Protein AF-A0AAW1A275-F1 (afdb_monomer_lite)

pLDDT: mean 90.2, std 9.32, range [50.81, 97.88]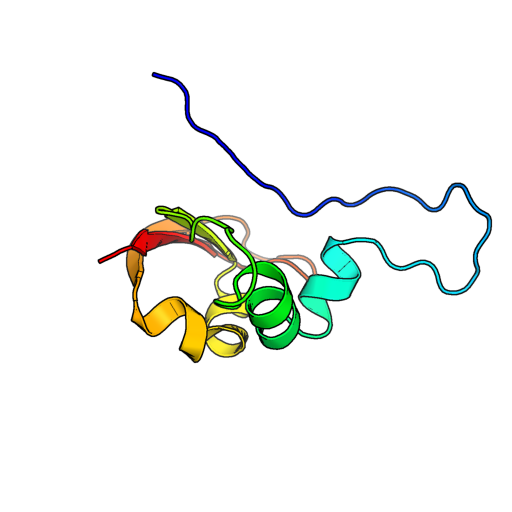

Structure (mmCIF, N/CA/C/O backbone):
data_AF-A0AAW1A275-F1
#
_entry.id   AF-A0AAW1A275-F1
#
loop_
_atom_site.group_PDB
_atom_site.id
_atom_site.type_symbol
_atom_site.label_atom_id
_atom_site.label_alt_id
_atom_site.label_comp_id
_atom_site.label_asym_id
_atom_site.label_entity_id
_atom_site.label_seq_id
_atom_site.pdbx_PDB_ins_code
_atom_site.Cartn_x
_atom_site.Cartn_y
_atom_site.Cartn_z
_atom_site.occupancy
_atom_site.B_iso_or_equiv
_atom_site.auth_seq_id
_atom_site.auth_comp_id
_atom_site.auth_asym_id
_atom_site.auth_atom_id
_atom_site.pdbx_PDB_model_num
ATOM 1 N N . MET A 1 1 ? -14.868 21.970 0.123 1.00 50.81 1 MET A N 1
ATOM 2 C CA . MET A 1 1 ? -14.073 21.231 1.129 1.00 50.81 1 MET A CA 1
ATOM 3 C C . MET A 1 1 ? -12.711 20.962 0.518 1.00 50.81 1 MET A C 1
ATOM 5 O O . MET A 1 1 ? -12.683 20.513 -0.619 1.00 50.81 1 MET A O 1
ATOM 9 N N . ASN A 1 2 ? -11.621 21.244 1.231 1.00 79.81 2 ASN A N 1
ATOM 10 C CA . ASN A 1 2 ? -10.264 20.986 0.740 1.00 79.81 2 ASN A CA 1
ATOM 11 C C . ASN A 1 2 ? -9.760 19.683 1.364 1.00 79.81 2 ASN A C 1
ATOM 13 O O . ASN A 1 2 ? -9.803 19.537 2.584 1.00 79.81 2 ASN A O 1
ATOM 17 N N . VAL A 1 3 ? -9.306 18.742 0.536 1.00 82.31 3 VAL A N 1
ATOM 18 C CA . VAL A 1 3 ? -8.754 17.455 0.979 1.00 82.31 3 VAL A CA 1
ATOM 19 C C . VAL A 1 3 ? -7.283 17.416 0.585 1.00 82.31 3 VAL A C 1
ATOM 21 O O . VAL A 1 3 ? -6.956 17.418 -0.599 1.00 82.31 3 VAL A O 1
ATOM 24 N N . SER A 1 4 ? -6.394 17.411 1.580 1.00 88.06 4 SER A N 1
ATOM 25 C CA . SER A 1 4 ? -4.958 17.240 1.343 1.00 88.06 4 SER A CA 1
ATOM 26 C C . SER A 1 4 ? -4.670 15.782 0.995 1.00 88.06 4 SER A C 1
ATOM 28 O O . SER A 1 4 ? -5.141 14.879 1.688 1.00 88.06 4 SER A O 1
ATOM 30 N N . THR A 1 5 ? -3.916 15.557 -0.079 1.00 89.88 5 THR A N 1
ATOM 31 C CA . THR A 1 5 ? -3.621 14.222 -0.612 1.00 89.88 5 THR A CA 1
ATOM 32 C C . THR A 1 5 ? -2.122 14.089 -0.845 1.00 89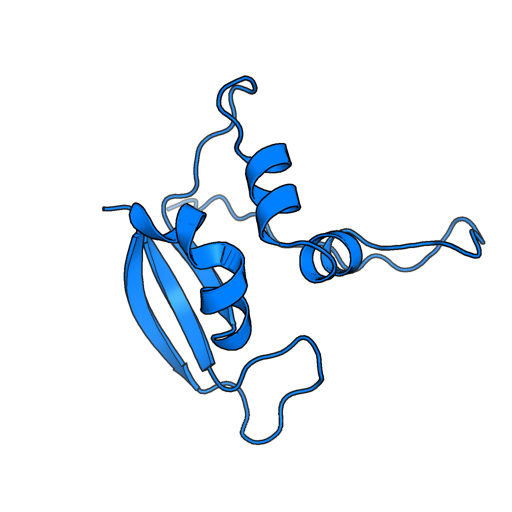.88 5 THR A C 1
ATOM 34 O O . THR A 1 5 ? -1.510 14.987 -1.418 1.00 89.88 5 THR A O 1
ATOM 37 N N . LYS A 1 6 ? -1.542 12.960 -0.426 1.00 90.69 6 LYS A N 1
ATOM 38 C CA . LYS A 1 6 ? -0.188 12.537 -0.801 1.00 90.69 6 LYS A CA 1
ATOM 39 C C . LYS A 1 6 ? -0.302 11.285 -1.671 1.00 90.69 6 LYS A C 1
ATOM 41 O O . LYS A 1 6 ? -1.055 10.377 -1.327 1.00 90.69 6 LYS A O 1
ATOM 46 N N . ILE A 1 7 ? 0.438 11.253 -2.772 1.00 92.94 7 ILE A N 1
ATOM 47 C CA . ILE A 1 7 ? 0.537 10.123 -3.703 1.00 92.94 7 ILE A CA 1
ATOM 48 C C . ILE A 1 7 ? 2.023 9.776 -3.818 1.00 92.94 7 ILE A C 1
ATOM 50 O O . ILE A 1 7 ? 2.846 10.684 -3.732 1.00 92.94 7 ILE A O 1
ATOM 54 N N . LEU A 1 8 ? 2.347 8.491 -3.971 1.00 92.94 8 LEU A N 1
ATOM 55 C CA . LEU A 1 8 ? 3.712 8.055 -4.274 1.00 92.94 8 LEU A CA 1
ATOM 56 C C . LEU A 1 8 ? 4.087 8.518 -5.686 1.00 92.94 8 LEU A C 1
ATOM 58 O O . LEU A 1 8 ? 3.333 8.252 -6.626 1.00 92.94 8 LEU A O 1
ATOM 62 N N . THR A 1 9 ? 5.207 9.218 -5.839 1.00 92.38 9 THR A N 1
ATOM 63 C CA . THR A 1 9 ? 5.662 9.691 -7.152 1.00 92.38 9 THR A CA 1
ATOM 64 C C . THR A 1 9 ? 6.389 8.598 -7.942 1.00 92.38 9 THR A C 1
ATOM 66 O O . THR A 1 9 ? 7.083 7.753 -7.379 1.00 92.38 9 THR A O 1
ATOM 69 N N . CYS A 1 10 ? 6.219 8.637 -9.268 1.00 88.94 10 CYS A N 1
ATOM 70 C CA . CYS A 1 10 ? 6.884 7.762 -10.241 1.00 88.94 10 CYS A CA 1
ATOM 71 C C . CYS A 1 10 ? 7.638 8.615 -11.266 1.00 88.94 10 CYS A C 1
ATOM 73 O O . CYS A 1 10 ? 7.296 8.658 -12.452 1.00 88.94 10 CYS A O 1
ATOM 75 N N . GLU A 1 11 ? 8.567 9.431 -10.778 1.00 91.06 11 GLU A N 1
ATOM 76 C CA . GLU A 1 11 ? 9.315 10.352 -11.627 1.00 91.06 11 GLU A CA 1
ATOM 77 C C . GLU A 1 11 ? 10.351 9.580 -12.457 1.00 91.06 11 GLU A C 1
ATOM 79 O O . GLU A 1 11 ? 10.976 8.649 -11.959 1.00 91.06 11 GLU A O 1
ATOM 84 N N . PRO A 1 12 ? 10.551 9.920 -13.738 1.00 87.94 12 PRO A N 1
ATOM 85 C CA . PRO A 1 12 ? 11.574 9.266 -14.536 1.00 87.94 12 PRO A CA 1
ATOM 86 C C . PRO A 1 12 ? 12.974 9.767 -14.153 1.00 87.94 12 PRO A C 1
ATOM 88 O O . PRO A 1 12 ? 13.172 10.882 -13.666 1.00 87.94 12 PRO A O 1
ATOM 91 N N . ASN A 1 13 ? 13.982 8.945 -14.430 1.00 89.94 13 ASN A N 1
ATOM 92 C CA . ASN A 1 13 ? 15.371 9.269 -14.140 1.00 89.94 13 ASN A CA 1
ATOM 93 C C . ASN A 1 13 ? 15.919 10.379 -15.056 1.00 89.94 13 ASN A C 1
ATOM 95 O O . ASN A 1 13 ? 16.365 10.116 -16.172 1.00 89.94 13 ASN A O 1
ATOM 99 N N . PHE A 1 14 ? 15.963 11.613 -14.555 1.00 88.19 14 PHE A N 1
ATOM 100 C CA . PHE A 1 14 ? 16.574 12.748 -15.260 1.00 88.19 14 PHE A CA 1
ATOM 101 C C . PHE A 1 14 ? 18.073 12.928 -14.981 1.00 88.19 14 PHE A C 1
ATOM 103 O O . PHE A 1 14 ? 18.713 13.782 -15.588 1.00 88.19 14 PHE A O 1
ATOM 110 N N . THR A 1 15 ? 18.646 12.153 -14.054 1.00 84.62 15 THR A N 1
ATOM 111 C CA . THR A 1 15 ? 20.027 12.346 -13.567 1.00 84.62 15 THR A CA 1
ATOM 112 C C . THR A 1 15 ? 21.017 11.330 -14.137 1.00 84.62 15 THR A C 1
ATOM 114 O O . THR A 1 15 ? 22.181 11.319 -13.744 1.00 84.62 15 THR A O 1
ATOM 117 N N . ASN A 1 16 ? 20.569 10.484 -15.076 1.00 85.12 16 ASN A N 1
ATOM 118 C CA . ASN A 1 16 ? 21.342 9.391 -15.678 1.00 85.12 16 ASN A CA 1
ATOM 119 C C . ASN A 1 16 ? 21.975 8.445 -14.633 1.00 85.12 16 ASN A C 1
ATOM 121 O O . ASN A 1 16 ? 23.019 7.837 -14.866 1.00 85.12 16 ASN A O 1
ATOM 125 N N . ASN A 1 17 ? 21.351 8.332 -13.456 1.00 90.88 17 ASN A N 1
ATOM 126 C CA . ASN A 1 17 ? 21.804 7.459 -12.381 1.00 90.88 17 ASN A CA 1
ATOM 127 C C . ASN A 1 17 ? 21.395 6.010 -12.679 1.00 90.88 17 ASN A C 1
ATOM 129 O O . ASN A 1 17 ? 20.209 5.708 -12.760 1.00 90.88 17 ASN A O 1
ATOM 133 N N . THR A 1 18 ? 22.352 5.097 -12.822 1.00 87.75 18 THR A N 1
ATOM 134 C CA . THR A 1 18 ? 22.072 3.694 -13.178 1.00 87.75 18 THR A CA 1
ATOM 135 C C . THR A 1 18 ? 21.284 2.930 -12.113 1.00 87.75 18 THR A C 1
ATOM 137 O O . THR A 1 18 ? 20.648 1.936 -12.439 1.00 87.75 18 THR A O 1
ATOM 140 N N . ASN A 1 19 ? 21.305 3.397 -10.863 1.00 89.56 19 ASN A N 1
ATOM 141 C CA . ASN A 1 19 ? 20.599 2.798 -9.728 1.00 89.56 19 ASN A CA 1
ATOM 142 C C . ASN A 1 19 ? 19.429 3.681 -9.268 1.00 89.56 19 ASN A C 1
ATOM 144 O O . ASN A 1 19 ? 19.126 3.746 -8.077 1.00 89.56 19 ASN A O 1
ATOM 148 N N . TYR A 1 20 ? 18.826 4.430 -10.190 1.00 90.94 20 TYR A N 1
ATOM 149 C CA . TYR A 1 20 ? 17.676 5.267 -9.877 1.00 90.94 20 TYR A CA 1
ATOM 150 C C . TYR A 1 20 ? 16.486 4.414 -9.420 1.00 90.94 20 TYR A C 1
ATOM 152 O O . TYR A 1 20 ? 16.130 3.442 -10.082 1.00 90.94 20 TYR A O 1
ATOM 160 N N . MET A 1 21 ? 15.879 4.816 -8.307 1.00 91.81 21 MET A N 1
ATOM 161 C CA . MET A 1 21 ? 14.608 4.301 -7.803 1.00 91.81 21 MET A CA 1
ATOM 162 C C . MET A 1 21 ? 13.720 5.500 -7.490 1.00 91.81 21 MET A C 1
ATOM 164 O O . MET A 1 21 ? 14.175 6.433 -6.819 1.00 91.81 21 MET A O 1
ATOM 168 N N . ASP A 1 22 ? 12.480 5.480 -7.970 1.00 92.69 22 ASP A N 1
ATOM 169 C CA . ASP A 1 22 ? 11.497 6.506 -7.622 1.00 92.69 22 ASP A CA 1
ATOM 170 C C . ASP A 1 22 ? 10.873 6.261 -6.227 1.00 92.69 22 ASP A C 1
ATOM 172 O O . ASP A 1 22 ? 11.199 5.292 -5.531 1.00 92.69 22 ASP A O 1
ATOM 176 N N . GLU A 1 23 ? 10.000 7.166 -5.761 1.00 93.50 23 GLU A N 1
ATOM 177 C CA . GLU A 1 23 ? 9.360 7.028 -4.441 1.00 93.50 23 GLU A CA 1
ATOM 178 C C . GLU A 1 23 ? 8.522 5.742 -4.354 1.00 93.50 23 GLU A C 1
ATOM 180 O O . GLU A 1 23 ? 8.503 5.085 -3.307 1.00 93.50 23 GLU A O 1
ATOM 185 N N . ALA A 1 24 ? 7.849 5.361 -5.444 1.00 93.56 24 ALA A N 1
ATOM 186 C CA . ALA A 1 24 ? 7.049 4.148 -5.505 1.00 93.56 24 ALA A CA 1
ATOM 187 C C . ALA A 1 24 ? 7.922 2.886 -5.461 1.00 93.56 24 ALA A C 1
ATOM 189 O O . ALA A 1 24 ? 7.605 1.971 -4.700 1.00 93.56 24 ALA A O 1
ATOM 190 N N . ASP A 1 25 ? 9.035 2.840 -6.190 1.00 93.00 25 ASP A N 1
ATOM 191 C CA . ASP A 1 25 ? 9.994 1.731 -6.168 1.00 93.00 25 ASP A CA 1
ATOM 192 C C . ASP A 1 25 ? 10.531 1.489 -4.752 1.00 93.00 25 ASP A C 1
ATOM 194 O O . ASP A 1 25 ? 10.541 0.355 -4.261 1.00 93.00 25 ASP A O 1
ATOM 198 N N . ILE A 1 26 ? 10.923 2.565 -4.060 1.00 94.00 26 ILE A N 1
ATOM 199 C CA . ILE A 1 26 ? 11.411 2.503 -2.676 1.00 94.00 26 ILE A CA 1
ATOM 200 C C . ILE A 1 26 ? 10.304 1.986 -1.748 1.00 94.00 26 ILE A C 1
ATOM 202 O O . ILE A 1 26 ? 10.547 1.110 -0.911 1.00 94.00 26 ILE A O 1
ATOM 206 N N . PHE A 1 27 ? 9.074 2.483 -1.909 1.00 95.06 27 PHE A N 1
ATOM 207 C CA . PHE A 1 27 ? 7.928 1.999 -1.145 1.00 95.06 27 PHE A CA 1
ATOM 208 C C . PHE A 1 27 ? 7.674 0.506 -1.385 1.00 95.06 27 PHE A C 1
ATOM 210 O O . PHE A 1 27 ? 7.538 -0.249 -0.425 1.00 95.06 27 PHE A O 1
ATOM 217 N N . PHE A 1 28 ? 7.623 0.047 -2.638 1.00 92.50 28 PHE A N 1
ATOM 218 C CA . PHE A 1 28 ? 7.303 -1.347 -2.958 1.00 92.50 28 PHE A CA 1
ATOM 219 C C . PHE A 1 28 ? 8.397 -2.330 -2.522 1.00 92.50 28 PHE A C 1
ATOM 221 O O . PHE A 1 28 ? 8.067 -3.481 -2.206 1.00 92.50 28 PHE A O 1
ATOM 228 N N . ALA A 1 29 ? 9.657 -1.884 -2.439 1.00 94.00 29 ALA A N 1
ATOM 229 C CA . ALA A 1 29 ? 10.773 -2.674 -1.924 1.00 94.00 29 ALA A CA 1
ATOM 230 C C . ALA A 1 29 ? 10.609 -3.015 -0.431 1.00 94.00 29 ALA A C 1
ATOM 232 O O . ALA A 1 29 ? 10.779 -4.174 -0.045 1.00 94.00 29 ALA A O 1
ATOM 233 N N . ASN A 1 30 ? 10.231 -2.043 0.409 1.00 95.25 30 ASN A N 1
ATOM 234 C CA . ASN A 1 30 ? 9.925 -2.288 1.823 1.00 95.25 30 ASN A CA 1
ATOM 235 C C . ASN A 1 30 ? 8.817 -1.353 2.360 1.00 95.25 30 ASN A C 1
ATOM 237 O O . ASN A 1 30 ? 9.107 -0.350 3.023 1.00 95.25 30 ASN A O 1
ATOM 241 N N . PRO A 1 31 ? 7.531 -1.705 2.148 1.00 95.44 31 PRO A N 1
ATOM 242 C CA . PRO A 1 31 ? 6.410 -0.814 2.455 1.00 95.44 31 PRO A CA 1
ATOM 243 C C . PRO A 1 31 ? 6.300 -0.423 3.930 1.00 95.44 31 PRO A C 1
ATOM 245 O O . PRO A 1 31 ? 5.920 0.701 4.252 1.00 95.44 31 PRO A O 1
ATOM 248 N N . MET A 1 32 ? 6.617 -1.345 4.847 1.00 95.31 32 MET A N 1
ATOM 249 C CA . MET A 1 32 ? 6.539 -1.059 6.283 1.00 95.31 32 MET A CA 1
ATOM 250 C C . MET A 1 32 ? 7.628 -0.110 6.738 1.00 95.31 32 MET A C 1
ATOM 252 O O . MET A 1 32 ? 7.325 0.825 7.473 1.00 95.31 32 MET A O 1
ATOM 256 N N . GLN A 1 33 ? 8.863 -0.330 6.286 1.00 94.81 33 GLN A N 1
ATOM 257 C CA . GLN A 1 33 ? 9.965 0.565 6.611 1.00 94.81 33 GLN A CA 1
ATOM 258 C C . GLN A 1 33 ? 9.695 1.971 6.066 1.00 94.81 33 GLN A C 1
ATOM 260 O O . GLN A 1 33 ? 9.825 2.940 6.807 1.00 94.81 33 GLN A O 1
ATOM 265 N N . TRP A 1 34 ? 9.219 2.081 4.822 1.00 94.75 34 TRP A N 1
ATOM 266 C CA . TRP A 1 34 ? 8.850 3.370 4.236 1.00 94.75 34 TRP A CA 1
ATOM 267 C C . TRP A 1 34 ? 7.776 4.097 5.063 1.00 94.75 34 TRP A C 1
ATOM 269 O O . TRP A 1 34 ? 7.883 5.299 5.318 1.00 94.75 34 TRP A O 1
ATOM 279 N N . LEU A 1 35 ? 6.750 3.374 5.534 1.00 93.94 35 LEU A N 1
ATOM 280 C CA . LEU A 1 35 ? 5.703 3.937 6.394 1.00 93.94 35 LEU A CA 1
ATOM 281 C C . LEU A 1 35 ? 6.245 4.373 7.757 1.00 93.94 35 LEU A C 1
ATOM 283 O O . LEU A 1 35 ? 5.867 5.442 8.234 1.00 93.94 35 LEU A O 1
ATOM 287 N N . ASP A 1 36 ? 7.124 3.581 8.372 1.00 91.50 36 ASP A N 1
ATOM 288 C CA . ASP A 1 36 ? 7.768 3.952 9.632 1.00 91.50 36 ASP A CA 1
ATOM 289 C C . ASP A 1 36 ? 8.640 5.199 9.457 1.00 91.50 36 ASP A C 1
ATOM 291 O O . ASP A 1 36 ? 8.596 6.084 10.296 1.00 91.50 36 ASP A O 1
ATOM 295 N N . GLU A 1 37 ? 9.413 5.321 8.380 1.00 91.19 37 GLU A N 1
ATOM 296 C CA . GLU A 1 37 ? 10.271 6.488 8.120 1.00 91.19 37 GLU A CA 1
ATOM 297 C C . GLU A 1 37 ? 9.468 7.757 7.795 1.00 91.19 37 GLU A C 1
ATOM 299 O O . GLU A 1 37 ? 9.875 8.873 8.152 1.00 91.19 37 GLU A O 1
ATOM 304 N N . THR A 1 38 ? 8.316 7.580 7.142 1.00 90.38 38 THR A N 1
ATOM 305 C CA . THR A 1 38 ? 7.414 8.665 6.739 1.00 90.38 38 THR A CA 1
ATOM 306 C C . THR A 1 38 ? 6.547 9.153 7.895 1.00 90.38 38 THR A C 1
ATOM 308 O O . THR A 1 38 ? 6.338 10.356 8.026 1.00 90.38 38 THR A O 1
ATOM 311 N N . TYR A 1 39 ? 6.043 8.249 8.738 1.00 87.81 39 TYR A N 1
ATOM 312 C CA . TYR A 1 39 ? 5.057 8.561 9.778 1.00 87.81 39 TYR A CA 1
ATOM 313 C C . TYR A 1 39 ? 5.554 8.305 11.210 1.00 87.81 39 TYR A C 1
ATOM 315 O O . TYR A 1 39 ? 4.744 8.322 12.137 1.00 87.81 39 TYR A O 1
ATOM 323 N N . ASN A 1 40 ? 6.859 8.086 11.427 1.00 76.25 40 ASN A N 1
ATOM 324 C CA . ASN A 1 40 ? 7.405 7.958 12.781 1.00 76.25 40 ASN A CA 1
ATOM 325 C C . ASN A 1 40 ? 7.192 9.219 13.618 1.00 76.25 40 ASN A C 1
ATOM 327 O O . ASN A 1 40 ? 7.397 10.345 13.158 1.00 76.25 40 ASN A O 1
ATOM 331 N N . SER A 1 41 ? 6.927 8.991 14.902 1.00 56.69 41 SER A N 1
ATOM 332 C CA . SER A 1 41 ? 6.541 9.977 15.916 1.00 56.69 41 SER A CA 1
ATOM 333 C C . SER A 1 41 ? 7.528 11.131 16.143 1.00 56.69 41 SER A C 1
ATOM 335 O O . SER A 1 41 ? 7.169 12.110 16.787 1.00 56.69 41 SER A O 1
ATOM 337 N N . ASN A 1 42 ? 8.763 11.036 15.640 1.00 59.09 42 ASN A N 1
ATOM 338 C CA . ASN A 1 42 ? 9.807 12.052 15.835 1.00 59.09 42 ASN A CA 1
ATOM 339 C C . ASN A 1 42 ? 9.748 13.207 14.825 1.00 59.09 42 ASN A C 1
ATOM 341 O O . ASN A 1 42 ? 10.489 14.179 14.958 1.00 59.09 42 ASN A O 1
ATOM 345 N N . LYS A 1 43 ? 8.891 13.114 13.806 1.00 57.88 43 LYS A N 1
ATOM 346 C CA . LYS A 1 43 ? 8.624 14.205 12.868 1.00 57.88 43 LYS A CA 1
ATOM 347 C C . LYS A 1 43 ? 7.186 14.658 13.105 1.00 57.88 43 LYS A C 1
ATOM 349 O O . LYS A 1 43 ? 6.309 13.814 13.249 1.00 57.88 43 LYS A O 1
ATOM 354 N N . ASN A 1 44 ? 6.932 15.968 13.140 1.00 61.44 44 ASN A N 1
ATOM 355 C CA . ASN A 1 44 ? 5.590 16.570 13.248 1.00 61.44 44 ASN A CA 1
ATOM 356 C C . ASN A 1 44 ? 4.738 16.289 11.987 1.00 61.44 44 ASN A C 1
ATOM 358 O O . ASN A 1 44 ? 4.285 17.208 11.309 1.00 61.44 44 ASN A O 1
ATOM 362 N N . ILE A 1 45 ? 4.569 15.020 11.621 1.00 75.69 45 ILE A N 1
ATOM 363 C CA . ILE A 1 45 ? 3.883 14.562 10.420 1.00 75.69 45 ILE A CA 1
ATOM 364 C C . ILE A 1 45 ? 2.532 14.006 10.846 1.00 75.69 45 ILE A C 1
ATOM 366 O O . ILE A 1 45 ? 2.426 13.095 11.666 1.00 75.69 45 ILE A O 1
ATOM 370 N N . THR A 1 46 ? 1.471 14.572 10.281 1.00 82.25 46 THR A N 1
ATOM 371 C CA . THR A 1 46 ? 0.106 14.126 10.542 1.00 82.25 46 THR A CA 1
ATOM 372 C C . THR A 1 46 ? -0.134 12.764 9.893 1.00 82.25 46 THR A C 1
ATOM 374 O O . THR A 1 46 ? -0.053 12.617 8.674 1.00 82.25 46 THR A O 1
ATOM 377 N N . ILE A 1 47 ? -0.476 11.770 10.713 1.00 88.56 47 ILE A N 1
ATOM 378 C CA . ILE A 1 47 ? -0.931 10.454 10.247 1.00 88.56 47 ILE A CA 1
ATOM 379 C C . ILE A 1 47 ? -2.227 10.635 9.432 1.00 88.56 47 ILE A C 1
ATOM 381 O O . ILE A 1 47 ? -3.155 11.288 9.927 1.00 88.56 47 ILE A O 1
ATOM 385 N N . PRO A 1 48 ? -2.341 10.050 8.226 1.00 92.06 48 PRO A N 1
ATOM 386 C CA . PRO A 1 48 ? -3.475 10.282 7.339 1.00 92.06 48 PRO A CA 1
ATOM 387 C C . PRO A 1 48 ? -4.773 9.675 7.887 1.00 92.06 48 PRO A C 1
ATOM 389 O O . PRO A 1 48 ? -4.779 8.584 8.458 1.00 92.06 48 PRO A O 1
ATOM 392 N N . ASN A 1 49 ? -5.899 10.363 7.678 1.00 93.69 49 ASN A N 1
ATOM 393 C CA . ASN A 1 49 ? -7.228 9.863 8.051 1.00 93.69 49 ASN A CA 1
ATOM 394 C C . ASN A 1 49 ? -7.734 8.754 7.120 1.00 93.69 49 ASN A C 1
ATOM 396 O O . ASN A 1 49 ? -8.519 7.913 7.558 1.00 93.69 49 ASN A O 1
ATOM 400 N N . TYR A 1 50 ? -7.289 8.756 5.863 1.00 95.62 50 TYR A N 1
ATOM 401 C CA . TYR A 1 50 ? -7.640 7.761 4.856 1.00 95.62 50 TYR A CA 1
ATOM 402 C C . TYR A 1 50 ? -6.381 7.221 4.192 1.00 95.62 50 TYR A C 1
ATOM 404 O O . TYR A 1 50 ? -5.448 7.977 3.928 1.00 95.62 50 TYR A O 1
ATOM 412 N N . VAL A 1 51 ? -6.367 5.924 3.911 1.00 96.06 51 VAL A N 1
ATOM 413 C CA . VAL A 1 51 ? -5.276 5.254 3.200 1.00 96.06 51 VAL A CA 1
ATOM 414 C C . VAL A 1 51 ? -5.887 4.465 2.056 1.00 96.06 51 VAL A C 1
ATOM 416 O O . VAL A 1 51 ? -6.797 3.667 2.273 1.00 96.06 51 VAL A O 1
ATOM 419 N N . VAL A 1 52 ? -5.401 4.698 0.843 1.00 96.62 52 VAL A N 1
ATOM 420 C CA . VAL A 1 52 ? -5.842 3.994 -0.363 1.00 96.62 52 VAL A CA 1
ATOM 421 C C . VAL A 1 52 ? -4.676 3.147 -0.850 1.00 96.62 52 VAL A C 1
ATOM 423 O O . VAL A 1 52 ? -3.594 3.677 -1.081 1.00 96.62 52 VAL A O 1
ATOM 426 N N . LEU A 1 53 ? -4.870 1.834 -0.957 1.00 96.00 53 LEU A N 1
ATOM 427 C CA . LEU A 1 53 ? -3.826 0.901 -1.383 1.00 96.00 53 LEU A CA 1
ATOM 428 C C . LEU A 1 53 ? -4.412 -0.307 -2.108 1.00 96.00 53 LEU A C 1
ATOM 430 O O . LEU A 1 53 ? -5.595 -0.608 -1.982 1.00 96.00 53 LEU A O 1
ATOM 434 N N . PHE A 1 54 ? -3.569 -1.034 -2.828 1.00 96.25 54 PHE A N 1
ATOM 435 C CA . PHE A 1 54 ? -3.946 -2.315 -3.411 1.00 96.25 54 PHE A CA 1
ATOM 436 C C . PHE A 1 54 ? -3.977 -3.439 -2.370 1.00 96.25 54 PHE A C 1
ATOM 438 O O . PHE A 1 54 ? -3.154 -3.480 -1.456 1.00 96.25 54 PHE A O 1
ATOM 445 N N . ASP A 1 55 ? -4.893 -4.387 -2.548 1.00 95.12 55 ASP A N 1
ATOM 446 C CA . ASP A 1 55 ? -5.086 -5.566 -1.693 1.00 95.12 55 ASP A CA 1
ATOM 447 C C . ASP A 1 55 ? -3.789 -6.331 -1.365 1.00 95.12 55 ASP A C 1
ATOM 449 O O . ASP A 1 55 ? -3.562 -6.701 -0.212 1.00 95.12 55 ASP A O 1
ATOM 453 N N . HIS A 1 56 ? -2.891 -6.507 -2.333 1.00 93.56 56 HIS A N 1
ATOM 454 C CA . HIS A 1 56 ? -1.630 -7.229 -2.138 1.00 93.56 56 HIS A CA 1
ATOM 455 C C . HIS A 1 56 ? -0.634 -6.530 -1.182 1.00 93.56 56 HIS A C 1
ATOM 457 O O . HIS A 1 56 ? 0.300 -7.172 -0.693 1.00 93.56 56 HIS A O 1
ATOM 463 N N . ILE A 1 57 ? -0.815 -5.235 -0.886 1.00 95.50 57 ILE A N 1
ATOM 464 C CA . ILE A 1 57 ? 0.028 -4.480 0.061 1.00 95.50 57 ILE A CA 1
ATOM 465 C C . ILE A 1 57 ? -0.409 -4.697 1.511 1.00 95.50 57 ILE A C 1
ATOM 467 O O . ILE A 1 57 ? 0.422 -4.643 2.417 1.00 95.50 57 ILE A O 1
ATOM 471 N N . VAL A 1 58 ? -1.682 -5.023 1.747 1.00 95.88 58 VAL A N 1
ATOM 472 C CA . VAL A 1 58 ? -2.258 -5.245 3.083 1.00 95.88 58 VAL A CA 1
ATOM 473 C C . VAL A 1 58 ? -1.417 -6.168 3.978 1.00 95.88 58 VAL A C 1
ATOM 475 O O . VAL A 1 58 ? -1.114 -5.755 5.101 1.00 95.88 58 VAL A O 1
ATOM 478 N N . PRO A 1 59 ? -0.997 -7.379 3.545 1.00 95.62 59 PRO A N 1
ATOM 479 C CA . PRO A 1 59 ? -0.198 -8.253 4.404 1.00 95.62 59 PRO A CA 1
ATOM 480 C C . PRO A 1 59 ? 1.168 -7.646 4.740 1.00 95.62 59 PRO A C 1
ATOM 482 O O . PRO A 1 59 ? 1.646 -7.815 5.862 1.00 95.62 59 PRO A O 1
ATOM 485 N N . LYS A 1 60 ? 1.762 -6.889 3.805 1.00 95.94 60 LYS A N 1
ATOM 486 C CA . LYS A 1 60 ? 3.060 -6.237 3.996 1.00 95.94 60 LYS A CA 1
ATOM 487 C C . LYS A 1 60 ? 2.972 -5.150 5.059 1.00 95.94 60 LYS A C 1
ATOM 489 O O . LYS A 1 60 ? 3.897 -5.051 5.848 1.00 95.94 60 LYS A O 1
ATOM 494 N N . ILE A 1 61 ? 1.862 -4.400 5.125 1.00 96.06 61 ILE A N 1
ATOM 495 C CA . ILE A 1 61 ? 1.702 -3.240 6.023 1.00 96.06 61 ILE A CA 1
ATOM 496 C C . ILE A 1 61 ? 0.758 -3.443 7.218 1.00 96.06 61 ILE A C 1
ATOM 498 O O . ILE A 1 61 ? 0.264 -2.486 7.822 1.00 96.06 61 ILE A O 1
ATOM 502 N N . SER A 1 62 ? 0.499 -4.696 7.583 1.00 95.25 62 SER A N 1
ATOM 503 C CA . SER A 1 62 ? -0.503 -5.067 8.591 1.00 95.25 62 SER A CA 1
ATOM 504 C C . SER A 1 62 ? -0.343 -4.346 9.938 1.00 95.25 62 SER A C 1
ATOM 506 O O . SER A 1 62 ? -1.343 -3.966 10.550 1.00 95.25 62 SER A O 1
ATOM 508 N N . ARG A 1 63 ? 0.896 -4.088 10.393 1.00 94.56 63 ARG A N 1
ATOM 509 C CA . ARG A 1 63 ? 1.163 -3.323 11.627 1.00 94.56 63 ARG A CA 1
ATOM 510 C C . ARG A 1 63 ? 0.642 -1.888 11.534 1.00 94.56 63 ARG A C 1
ATOM 512 O O . ARG A 1 63 ? -0.004 -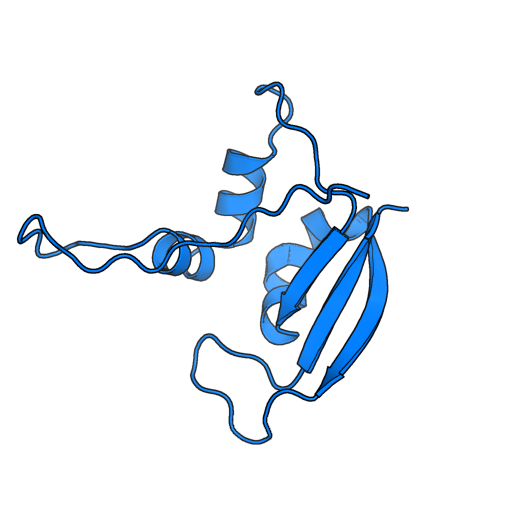1.440 12.478 1.00 94.56 63 ARG A O 1
ATOM 519 N N . PHE A 1 64 ? 0.882 -1.198 10.420 1.00 94.12 64 PHE A N 1
ATOM 520 C CA . PHE A 1 64 ? 0.401 0.168 10.204 1.00 94.12 64 PHE A CA 1
ATOM 521 C C . PHE A 1 64 ? -1.133 0.226 10.130 1.00 94.12 64 PHE A C 1
ATOM 523 O O . PHE A 1 64 ? -1.751 1.133 10.688 1.00 94.12 64 PHE A O 1
ATOM 530 N N . LEU A 1 65 ? -1.765 -0.786 9.526 1.00 95.75 65 LEU A N 1
ATOM 531 C CA . LEU A 1 65 ? -3.222 -0.858 9.365 1.00 95.75 65 LEU A CA 1
ATOM 532 C C . LEU A 1 65 ? -3.999 -1.190 10.653 1.00 95.75 65 LEU A C 1
ATOM 534 O O . LEU A 1 65 ? -5.221 -1.066 10.658 1.00 95.75 65 LEU A O 1
ATOM 538 N N . LYS A 1 66 ? -3.345 -1.546 11.771 1.00 94.69 66 LYS A N 1
ATOM 539 C CA . LYS A 1 66 ? -4.035 -1.868 13.044 1.00 94.69 66 LYS A CA 1
ATOM 540 C C . LYS A 1 66 ? -4.943 -0.740 13.558 1.00 94.69 66 LYS A C 1
ATOM 542 O O . LYS A 1 66 ? -5.979 -1.009 14.177 1.00 94.69 66 LYS A O 1
ATOM 547 N N . GLN A 1 67 ? -4.567 0.511 13.295 1.00 93.12 67 GLN A N 1
ATOM 548 C CA . GLN A 1 67 ? -5.320 1.715 13.675 1.00 93.12 67 GLN A CA 1
ATOM 549 C C . GLN A 1 67 ? -6.377 2.137 12.637 1.00 93.12 67 GLN A C 1
ATOM 551 O O . GLN A 1 67 ? -7.037 3.159 12.806 1.00 93.12 67 GLN A O 1
ATOM 556 N N . TYR A 1 68 ? -6.557 1.356 11.573 1.00 96.88 68 TYR A N 1
ATOM 557 C CA . TYR A 1 68 ? -7.492 1.631 10.490 1.00 96.88 68 TYR A CA 1
ATOM 558 C C . TYR A 1 68 ? -8.577 0.549 10.394 1.00 96.88 68 TYR A C 1
ATOM 560 O O . TYR A 1 68 ? -8.440 -0.559 10.915 1.00 96.88 68 TYR A O 1
ATOM 568 N N . GLN A 1 69 ? -9.678 0.883 9.729 1.00 97.38 69 GLN A N 1
ATOM 569 C CA . GLN A 1 69 ? -10.765 -0.017 9.354 1.00 97.38 69 GLN A CA 1
ATOM 570 C C . GLN A 1 69 ? -10.979 0.053 7.843 1.00 97.38 69 GLN A C 1
ATOM 572 O O . GLN A 1 69 ? -10.914 1.134 7.257 1.00 97.38 69 GLN A O 1
ATOM 577 N N . LEU A 1 70 ? -11.217 -1.098 7.211 1.00 97.62 70 LEU A N 1
ATOM 578 C CA . LEU A 1 70 ? -11.558 -1.157 5.793 1.00 97.62 70 LEU A CA 1
ATOM 579 C C . LEU A 1 70 ? -12.930 -0.500 5.590 1.00 97.62 70 LEU A C 1
ATOM 581 O O . LEU A 1 70 ? -13.917 -0.942 6.170 1.00 97.62 70 LEU A O 1
ATOM 585 N N . SER A 1 71 ? -12.970 0.564 4.795 1.00 97.31 71 SER A N 1
ATOM 586 C CA . SER A 1 71 ? -14.178 1.333 4.489 1.00 97.31 71 SER A CA 1
ATOM 587 C C . SER A 1 71 ? -14.805 0.905 3.168 1.00 97.31 71 SER A C 1
ATOM 589 O O . SER A 1 71 ? -16.026 0.830 3.079 1.00 97.31 71 SER A O 1
ATOM 591 N N . SER A 1 72 ? -13.983 0.648 2.146 1.00 97.25 72 SER A N 1
ATOM 592 C CA . SER A 1 72 ? -14.461 0.296 0.807 1.00 97.25 72 SER A CA 1
ATOM 593 C C . SER A 1 72 ? -13.481 -0.624 0.089 1.00 97.25 72 SER A C 1
ATOM 595 O O . SER A 1 72 ? -12.268 -0.526 0.280 1.00 97.25 72 SER A O 1
ATOM 597 N N . GLN A 1 73 ? -14.022 -1.463 -0.790 1.00 97.88 73 GLN A N 1
ATOM 598 C CA . GLN A 1 73 ? -13.281 -2.320 -1.708 1.00 97.88 73 GLN A CA 1
ATOM 599 C C . GLN A 1 73 ? -13.791 -2.072 -3.128 1.00 97.88 73 GLN A C 1
ATOM 601 O O . GLN A 1 73 ? -14.990 -2.151 -3.382 1.00 97.88 73 GLN A O 1
ATOM 606 N N . ILE A 1 74 ? -12.880 -1.764 -4.047 1.00 97.88 74 ILE A N 1
ATOM 607 C CA . ILE A 1 74 ? -13.192 -1.404 -5.433 1.00 97.88 74 ILE A CA 1
ATOM 608 C C . ILE A 1 74 ? -12.422 -2.350 -6.348 1.00 97.88 74 ILE A C 1
ATOM 610 O O . ILE A 1 74 ? -11.216 -2.522 -6.185 1.00 97.88 74 ILE A O 1
ATOM 614 N N . PHE A 1 75 ? -13.107 -2.990 -7.294 1.00 96.50 75 PHE A N 1
ATOM 615 C CA . PHE A 1 75 ? -12.446 -3.827 -8.295 1.00 96.50 75 PHE A CA 1
ATOM 616 C C . PHE A 1 75 ? -11.603 -2.961 -9.240 1.00 96.50 75 PHE A C 1
ATOM 618 O O . PHE A 1 75 ? -12.093 -1.956 -9.750 1.00 96.50 75 PHE A O 1
ATOM 625 N N . TYR A 1 76 ? -10.352 -3.361 -9.465 1.00 94.69 76 TYR A N 1
ATOM 626 C CA . TYR A 1 76 ? -9.429 -2.684 -10.375 1.00 94.69 76 TYR A CA 1
ATOM 627 C C . TYR A 1 76 ? -9.260 -3.463 -11.680 1.00 94.69 76 TYR A C 1
ATOM 629 O O . TYR A 1 76 ? -9.633 -2.976 -12.744 1.00 94.69 76 TYR A O 1
ATOM 637 N N . ALA A 1 77 ? -8.721 -4.683 -11.608 1.00 93.75 77 ALA A N 1
ATOM 638 C CA . ALA A 1 77 ? -8.438 -5.493 -12.788 1.00 93.75 77 ALA A CA 1
ATOM 639 C C . ALA A 1 77 ? -8.390 -6.987 -12.459 1.00 93.75 77 ALA A C 1
ATOM 641 O O . ALA A 1 77 ? -8.045 -7.394 -11.350 1.00 93.75 77 ALA A O 1
ATOM 642 N N . HIS A 1 78 ? -8.691 -7.824 -13.455 1.00 88.06 78 HIS A N 1
ATOM 643 C CA . HIS A 1 78 ? -8.620 -9.279 -13.303 1.00 88.06 78 HIS A CA 1
ATOM 644 C C . HIS A 1 78 ? -7.173 -9.802 -13.364 1.00 88.06 78 HIS A C 1
ATOM 646 O O . HIS A 1 78 ? -6.825 -10.731 -12.635 1.00 88.06 78 HIS A O 1
ATOM 652 N N . PHE A 1 79 ? -6.332 -9.171 -14.192 1.00 89.25 79 PHE A N 1
ATOM 653 C CA . PHE A 1 79 ? -4.922 -9.510 -14.406 1.00 89.25 79 PHE A CA 1
ATOM 654 C C . PHE A 1 79 ? -4.038 -8.277 -14.155 1.00 89.25 79 PHE A C 1
ATOM 656 O O . PHE A 1 79 ? -3.657 -7.590 -15.104 1.00 89.25 79 PHE A O 1
ATOM 663 N N . PRO A 1 80 ? -3.776 -7.930 -12.883 1.00 86.94 80 PRO A N 1
ATOM 664 C CA . PRO A 1 80 ? -2.961 -6.770 -12.554 1.00 86.94 80 PRO A CA 1
ATOM 665 C C . PRO A 1 80 ? -1.483 -7.003 -12.897 1.00 86.94 80 PRO A C 1
ATOM 667 O O . PRO A 1 80 ? -0.983 -8.127 -12.854 1.00 86.94 80 PRO A O 1
ATOM 670 N N . GLN A 1 81 ? -0.778 -5.916 -13.214 1.00 82.94 81 GLN A N 1
ATOM 671 C CA . GLN A 1 81 ? 0.684 -5.913 -13.294 1.00 82.94 81 GLN A CA 1
ATOM 672 C C . GLN A 1 81 ? 1.306 -6.123 -11.901 1.00 82.94 81 GLN A C 1
ATOM 674 O O . GLN A 1 81 ? 0.633 -5.962 -10.888 1.00 82.94 81 GLN A O 1
ATOM 679 N N . SER A 1 82 ? 2.603 -6.446 -11.843 1.00 76.06 82 SER A N 1
ATOM 680 C CA . SER A 1 82 ? 3.273 -6.946 -10.627 1.00 76.06 82 SER A CA 1
ATOM 681 C C . SER A 1 82 ? 3.112 -6.075 -9.367 1.00 76.06 82 SER A C 1
ATOM 683 O O . SER A 1 82 ? 3.000 -6.623 -8.274 1.00 76.06 82 SER A O 1
ATOM 685 N N . ASN A 1 83 ? 3.083 -4.743 -9.499 1.00 81.19 83 ASN A N 1
ATOM 686 C CA . ASN A 1 83 ? 2.949 -3.806 -8.367 1.00 81.19 83 ASN A CA 1
ATOM 687 C C . ASN A 1 83 ? 1.491 -3.420 -8.060 1.00 81.19 83 ASN A C 1
ATOM 689 O O . ASN A 1 83 ? 1.233 -2.540 -7.240 1.00 81.19 83 ASN A O 1
ATOM 693 N N . TYR A 1 84 ? 0.527 -4.051 -8.731 1.00 87.25 84 TYR A N 1
ATOM 694 C CA . TYR A 1 84 ? -0.891 -3.733 -8.642 1.00 87.25 84 TYR A CA 1
ATOM 695 C C . TYR A 1 84 ? -1.680 -4.915 -8.083 1.00 87.25 84 TYR A C 1
ATOM 697 O O . TYR A 1 84 ? -1.294 -6.078 -8.167 1.00 87.25 84 TYR A O 1
ATOM 705 N N . GLY A 1 85 ? -2.812 -4.590 -7.473 1.00 90.19 85 GLY A N 1
ATOM 706 C CA . GLY A 1 85 ? -3.740 -5.548 -6.891 1.00 90.19 85 GLY A CA 1
ATOM 707 C C . GLY A 1 85 ? -4.960 -5.807 -7.756 1.00 90.19 85 GLY A C 1
ATOM 708 O O . GLY A 1 85 ? -5.236 -5.053 -8.688 1.00 90.19 85 GLY A O 1
ATOM 709 N N . LYS A 1 86 ? -5.752 -6.827 -7.410 1.00 95.12 86 LYS A N 1
ATOM 710 C CA . LYS A 1 86 ? -7.073 -7.011 -8.040 1.00 95.12 86 LYS A CA 1
ATOM 711 C C . LYS A 1 86 ? -8.077 -5.984 -7.536 1.00 95.12 86 LYS A C 1
ATOM 713 O O . LYS A 1 86 ? -8.971 -5.575 -8.277 1.00 95.12 86 LYS A O 1
ATOM 718 N N . TYR A 1 87 ? -7.911 -5.562 -6.286 1.00 97.19 87 TYR A N 1
ATOM 719 C CA . TYR A 1 87 ? -8.780 -4.601 -5.632 1.00 97.19 87 TYR A CA 1
ATOM 720 C C . TYR A 1 87 ? -7.998 -3.426 -5.060 1.00 97.19 87 TYR A C 1
ATOM 722 O O . TYR A 1 87 ? -6.890 -3.581 -4.547 1.00 97.19 87 TYR A O 1
ATOM 730 N N . ILE A 1 88 ? -8.629 -2.259 -5.102 1.00 97.31 88 ILE A N 1
ATOM 731 C CA . ILE A 1 88 ? -8.231 -1.074 -4.352 1.00 97.31 88 ILE A CA 1
ATOM 732 C C . ILE A 1 88 ? -9.031 -1.067 -3.053 1.00 97.31 88 ILE A C 1
ATOM 734 O O . ILE A 1 88 ? -10.264 -1.121 -3.064 1.00 97.31 88 ILE A O 1
ATOM 738 N N . TYR A 1 89 ? -8.328 -0.999 -1.932 1.00 97.88 89 TYR A N 1
ATOM 739 C CA . TYR A 1 89 ? -8.893 -0.883 -0.599 1.00 97.88 89 TYR A CA 1
ATOM 740 C C . TYR A 1 89 ? -8.755 0.546 -0.096 1.00 97.88 89 TYR A C 1
ATOM 742 O O . TYR A 1 89 ? -7.686 1.153 -0.170 1.00 97.88 89 TYR A O 1
ATOM 750 N N . VAL A 1 90 ? -9.848 1.060 0.458 1.00 97.81 90 VAL A N 1
ATOM 751 C CA . VAL A 1 90 ? -9.886 2.342 1.157 1.00 97.81 90 VAL A CA 1
ATOM 752 C C . VAL A 1 90 ? -10.024 2.055 2.640 1.00 97.81 90 VAL A C 1
ATOM 754 O O . VAL A 1 90 ? -11.026 1.495 3.080 1.00 97.81 90 VAL A O 1
ATOM 757 N N . TYR A 1 91 ? -9.028 2.453 3.415 1.00 97.81 91 TYR A N 1
ATOM 758 C CA . TYR A 1 91 ? -9.003 2.359 4.865 1.00 97.81 91 TYR A CA 1
ATOM 759 C C . TYR A 1 91 ? -9.282 3.724 5.489 1.00 97.81 91 TYR A C 1
ATOM 761 O O . TYR A 1 91 ? -8.748 4.735 5.038 1.00 97.81 91 TYR A O 1
ATOM 769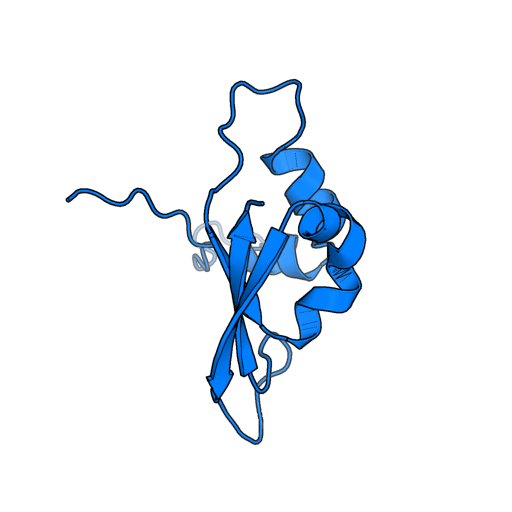 N N . LYS A 1 92 ? -10.081 3.750 6.555 1.00 97.19 92 LYS A N 1
ATOM 770 C CA . LYS A 1 92 ? -10.359 4.932 7.378 1.00 97.19 92 LYS A CA 1
ATOM 771 C C . LYS A 1 92 ? -9.768 4.730 8.769 1.00 97.19 92 LYS A C 1
ATOM 773 O O . LYS A 1 92 ? -9.872 3.638 9.325 1.00 97.19 92 LYS A O 1
ATOM 778 N N . ARG A 1 93 ? -9.126 5.754 9.330 1.00 94.50 93 ARG A N 1
ATOM 779 C CA . ARG A 1 93 ? -8.596 5.693 10.700 1.00 94.50 93 ARG A CA 1
ATOM 780 C C . ARG A 1 93 ? -9.748 5.540 11.703 1.00 94.50 93 ARG A C 1
ATOM 782 O O . ARG A 1 93 ? -10.793 6.163 11.508 1.00 94.50 93 ARG A O 1
ATOM 789 N N . LYS A 1 94 ? -9.547 4.688 12.712 1.00 90.81 94 LYS A N 1
ATOM 790 C CA . LYS A 1 94 ? -10.488 4.480 13.825 1.00 90.81 94 LYS A CA 1
ATOM 791 C C . LYS A 1 94 ? -10.709 5.761 14.625 1.00 90.81 94 LYS A C 1
ATOM 793 O O . LYS A 1 94 ? -9.765 6.583 14.688 1.00 90.81 94 LYS A O 1
#

Foldseek 3Di:
DDDDDDDFDDDDDPPPDPPDDGSLRVCLVQVQVSCCVQDPPVDPHDDDQKDKDAPVCCVRNVVVCPQKDFDDKAADDPDDDPRHHRIITMIGGD

Organism: NCBI:txid166442

Sequence (94 aa):
MNVSTKILTCEPNFTNNTNYMDEADIFFANPMQWLDETYNSNKNITIPNYVVLFDHIVPKISRFLKQYQLSSQIFYAHFPQSNYGKYIYVYKRK

Secondary structure (DSSP, 8-state):
--------------S--TT---HHHHHHH-HHHHHHHHH-TTS--PPPSEEEEEGGGTTTTHHHHTTEEEEEEEE--SS--TT--SEEEEEEE-

Radius of gyration: 14.64 Å; chains: 1; bounding box: 36×31×32 Å

=== Feature glossary ===
Feature key, reading from the visual/contextual features back to the raw sequence:

Rendered structure images. Six rendered views show the 3D structure from the faces of a cube — i.e. along ±x, ±y, ±z. Rendering representation is drawn randomly per protein from cartoon (secondary-structure ribbons), sticks (backbone bonds), or molecular surface; coloring is either N→C rainbow (blue at the N-terminus through red at the C-terminus) or one color per chain.

Contact-map, Ramachandran, and PAE plots. The contact map is a binary N×N matrix image: pixel (i, j) is dark where Cα_i and Cα_j are within 8 Å and |i−j|>4. Because the |i−j|>4 filter removes local helical contacts, off-diagonal stripes parallel to the main diagonal indicate parallel β-sheets; stripes perpendicular to it indicate antiparallel β-sheets. The Ramachandran plot scatters every residue's (φ, ψ) pair against the sterically allowed regions. The PAE heatmap renders the predicted-aligned-error matrix.

InterPro / GO / CATH / organism. Database cross-references. InterPro integrates a dozen domain/family signature databases into unified entries with residue-range hits. GO terms attach function/process/location labels with evidence codes. CATH codes position the fold in a four-level structural taxonomy. Organism is the NCBI-taxonomy species name.

Nearest PDB structures. The Foldseek neighbor list gives the closest experimentally determined structures in the PDB, ranked by structural alignment. TM-score near 1 means near-identical fold; near 0.3 means only rough topology match. This is how one finds what a novel AlphaFold prediction most resembles in the solved-structure universe.

Predicted aligned error. PAE(i, j) answers: if I align the predicted and true structures on residue i, how far off (in Å) do I expect residue j to be? A block-diagonal PAE matrix with low values on the blocks and high values off-diagonal is the signature of a multi-domain protein with confidently predicted domains but uncertain inter-domain orientation.

Solvent-accessible surface area. Accessible surface area quantifies burial. A residue with SASA near zero is packed into the hydrophobic core; one with SASA >100 Å² sits on the surface. Computed here via the Shrake–Rupley numerical algorithm with a 1.4 Å probe.

B-factor. B-factor (Debye–Waller factor) reflects atomic displacement in the crystal lattice. It is an experimental observable (units Å²), not a prediction; low values mean the atom is pinned down, high values mean it moves or is heterogeneous across the crystal.

pLDDT. For AlphaFold models, the B-factor field carries pLDDT — the model's own estimate of local accuracy on a 0–100 scale. Regions with pLDDT<50 should be treated as essentially unmodeled; they often correspond to intrinsically disordered segments.

Backbone torsions (φ/ψ). φ (phi) and ψ (psi) are the two rotatable backbone dihedrals per residue: φ is the C(i-1)–N–Cα–C torsion, ψ is the N–Cα–C–N(i+1) torsion, both in degrees on (−180°, 180°]. α-helical residues cluster near (−60°, −45°); β-strand residues near (−120°, +130°). A Ramachandran plot is simply a scatter of (φ, ψ) for every residue.

Radius of gyration, Cα contacts, bounding box. Radius of gyration (Rg) is the root-mean-square distan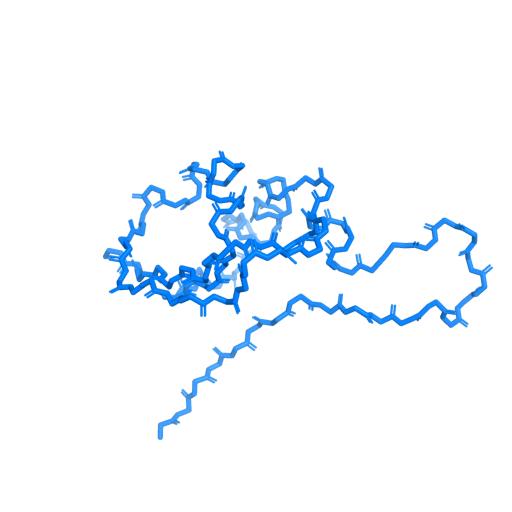ce of Cα atoms from their centroid — a single number for overall size and compactness. A globular domain of N residues has Rg ≈ 2.2·N^0.38 Å; an extended or disordered chain has a much larger Rg. The Cα contact count is the number of residue pairs whose Cα atoms are within 8 Å and are more than four positions apart in sequence — a standard proxy for tertiary packing density. The bounding box is the smallest axis-aligned box enclosing all Cα atoms.

Secondary structure (3-state, P-SEA). Three-state secondary structure (P-SEA) collapses the eight DSSP classes into helix (a), strand (b), and coil (c). P-SEA assigns these from Cα geometry alone — distances and angles — without requiring backbone oxygens, so it works on any Cα trace.

Secondary structure (8-state, DSSP). DSSP 8-state secondary structure assigns each residue one of H (α-helix), G (3₁₀-helix), I (π-he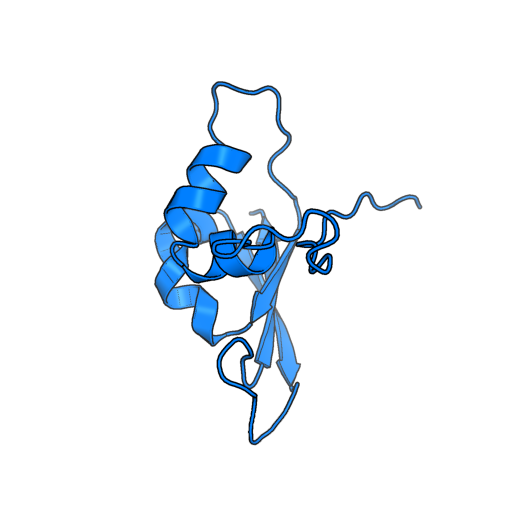lix), E (extended β-strand), B (isolated β-bridge), T (hydrogen-bonded turn), S (bend), or '-' (coil). The assignment is computed from backbone hydrogen-bond geometry via the Kabsch–Sander algorithm.

Foldseek 3Di. A 3Di character summarizes, for each residue, the relative orientation of the Cα frame of its nearest spatial neighbor. Because it encodes fold topology rather than chemistry, 3Di alignments detect remote structural similarity that sequence alignment misses.

mmCIF coordinates. The mmCIF block holds the 3D Cartesian coordinates of each backbone atom (N, Cα, C, O) in ångströms. mmCIF is the PDB's canonical archive format — a tagged-loop text representation of the atomic model.

Sequence. Sequence gives the chain of amino acids in standard one-letter code (A=alanine, C=cysteine, …, Y=tyrosine), read N→C. It is the only feature that is directly encoded by the gene; all structural features are derived from the folded form of this sequence.